Protein AF-A0A958BNC8-F1 (afdb_monomer_lite)

Structure (mmCIF, N/CA/C/O backbone):
data_AF-A0A958BNC8-F1
#
_entry.id   AF-A0A958BNC8-F1
#
loop_
_atom_site.group_PDB
_atom_site.id
_atom_site.type_symbol
_atom_site.label_atom_id
_atom_site.label_alt_id
_atom_site.label_comp_id
_atom_site.label_asym_id
_atom_site.label_entity_id
_atom_site.label_seq_id
_atom_site.pdbx_PDB_ins_code
_atom_site.Cartn_x
_atom_site.Cartn_y
_atom_site.Cartn_z
_atom_site.occupancy
_atom_site.B_iso_or_equiv
_atom_site.auth_seq_id
_atom_site.auth_comp_id
_atom_site.auth_asym_id
_atom_site.auth_atom_id
_atom_site.pdbx_PDB_model_num
ATOM 1 N N . GLU A 1 1 ? -12.316 -0.028 13.568 1.00 82.69 1 GLU A N 1
ATOM 2 C CA . GLU A 1 1 ? -12.494 1.440 13.508 1.00 82.69 1 GLU A CA 1
ATOM 3 C C . GLU A 1 1 ? -11.293 2.149 12.873 1.00 82.69 1 GLU A C 1
ATOM 5 O O . GLU A 1 1 ? -11.466 2.775 11.837 1.00 82.69 1 GLU A O 1
ATOM 10 N N . LEU A 1 2 ? -10.077 1.994 13.418 1.00 90.56 2 LEU A N 1
ATOM 11 C CA . LEU A 1 2 ? -8.866 2.664 12.910 1.00 90.56 2 LEU A CA 1
ATOM 12 C C . LEU A 1 2 ? -8.517 2.329 11.452 1.00 90.56 2 LEU A C 1
ATOM 14 O O . LEU A 1 2 ? -8.196 3.232 10.688 1.00 90.56 2 LEU A O 1
ATOM 18 N N . ILE A 1 3 ? -8.631 1.054 11.065 1.00 91.56 3 ILE A N 1
ATOM 19 C CA . ILE A 1 3 ? -8.331 0.585 9.703 1.00 91.56 3 ILE A CA 1
ATOM 20 C C . ILE A 1 3 ? -9.161 1.366 8.672 1.00 91.56 3 ILE A C 1
ATOM 22 O O . ILE A 1 3 ? -8.611 2.132 7.888 1.00 91.56 3 ILE A O 1
ATOM 26 N N . LEU A 1 4 ? -10.492 1.306 8.776 1.00 91.56 4 LEU A N 1
ATOM 27 C CA . LEU A 1 4 ? -11.404 2.029 7.878 1.00 91.56 4 LEU A CA 1
ATOM 28 C C . LEU A 1 4 ? -11.141 3.540 7.847 1.00 91.56 4 LEU A C 1
ATOM 30 O O . LEU A 1 4 ? -11.147 4.154 6.779 1.00 91.56 4 LEU A O 1
ATOM 34 N N . LYS A 1 5 ? -10.887 4.136 9.017 1.00 92.56 5 LYS A N 1
ATOM 35 C CA . LYS A 1 5 ? -10.648 5.575 9.155 1.00 92.56 5 LYS A CA 1
ATOM 36 C C . LYS A 1 5 ? -9.387 6.021 8.416 1.00 92.56 5 LYS A C 1
ATOM 38 O O . LYS A 1 5 ? -9.420 7.035 7.720 1.00 92.56 5 LYS A O 1
ATOM 43 N N . HIS A 1 6 ? -8.293 5.278 8.538 1.00 92.56 6 HIS A N 1
ATOM 44 C CA . HIS A 1 6 ? -6.988 5.724 8.051 1.00 92.56 6 HIS A CA 1
ATOM 45 C C . HIS A 1 6 ? -6.623 5.160 6.678 1.00 92.56 6 HIS A C 1
ATOM 47 O O . HIS A 1 6 ? -6.134 5.915 5.844 1.00 92.56 6 HIS A O 1
ATOM 53 N N . VAL A 1 7 ? -6.917 3.885 6.428 1.00 93.00 7 VAL A N 1
ATOM 54 C CA . VAL A 1 7 ? -6.427 3.134 5.258 1.00 93.00 7 VAL A CA 1
ATOM 55 C C . VAL A 1 7 ? -7.530 2.422 4.473 1.00 93.00 7 VAL A C 1
ATOM 57 O O . VAL A 1 7 ? -7.255 1.744 3.493 1.00 93.00 7 VAL A O 1
ATOM 60 N N . GLY A 1 8 ? -8.795 2.581 4.866 1.00 92.81 8 GLY A N 1
ATOM 61 C CA . GLY A 1 8 ? -9.914 1.971 4.150 1.00 92.81 8 GLY A CA 1
ATOM 62 C C . GLY A 1 8 ? -10.066 0.475 4.432 1.00 92.81 8 GLY A C 1
ATOM 63 O O . GLY A 1 8 ? -9.865 0.033 5.561 1.00 92.81 8 GLY A O 1
ATOM 64 N N . VAL A 1 9 ? -10.520 -0.289 3.440 1.00 93.88 9 VAL A N 1
ATOM 65 C CA . VAL A 1 9 ? -10.883 -1.713 3.582 1.00 93.88 9 VAL A CA 1
ATOM 66 C C . VAL A 1 9 ? -9.822 -2.662 3.038 1.00 93.88 9 VAL A C 1
ATOM 68 O O . VAL A 1 9 ? -9.678 -3.785 3.533 1.00 93.88 9 VAL A O 1
ATOM 71 N N . GLU A 1 10 ? -9.105 -2.237 2.004 1.00 95.19 10 GLU A N 1
ATOM 72 C CA . GLU A 1 10 ? -8.201 -3.067 1.216 1.00 95.19 10 GLU A CA 1
ATOM 73 C C . GLU A 1 10 ? -6.965 -2.271 0.821 1.00 95.19 10 GLU A C 1
ATOM 75 O O . GLU A 1 10 ? -6.983 -1.042 0.776 1.00 95.19 10 GLU A O 1
ATOM 80 N N . VAL A 1 11 ? -5.889 -2.999 0.550 1.00 94.81 11 VAL A N 1
ATOM 81 C CA . VAL A 1 11 ? -4.608 -2.444 0.132 1.00 94.81 11 VAL A CA 1
ATOM 82 C C . VAL A 1 11 ? -4.134 -3.190 -1.100 1.00 94.81 11 VAL A C 1
ATOM 84 O O . VAL A 1 11 ? -4.222 -4.422 -1.162 1.00 94.81 11 VAL A O 1
ATOM 87 N N . ILE A 1 12 ? -3.639 -2.432 -2.074 1.00 94.44 12 ILE A N 1
ATOM 88 C CA . ILE A 1 12 ? -2.869 -2.969 -3.191 1.00 94.44 12 ILE A CA 1
ATOM 89 C C . ILE A 1 12 ? -1.408 -2.605 -2.955 1.00 94.44 12 ILE A C 1
ATOM 91 O O . ILE A 1 12 ? -1.056 -1.431 -2.884 1.00 94.44 12 ILE A O 1
ATOM 95 N N . GLU A 1 13 ? -0.566 -3.618 -2.826 1.00 95.06 13 GLU A N 1
ATOM 96 C CA . GLU A 1 13 ? 0.883 -3.466 -2.806 1.00 95.06 13 GLU A CA 1
ATOM 97 C C . GLU A 1 13 ? 1.384 -3.548 -4.243 1.00 95.06 13 GLU A C 1
ATOM 99 O O . GLU A 1 13 ? 1.065 -4.509 -4.941 1.00 95.06 13 GLU A O 1
ATOM 104 N N . LEU A 1 14 ? 2.145 -2.551 -4.683 1.00 94.69 14 LEU A N 1
ATOM 105 C CA . LEU A 1 14 ? 2.686 -2.440 -6.033 1.00 94.69 14 LEU A CA 1
ATOM 106 C C . LEU A 1 14 ? 4.211 -2.377 -5.976 1.00 94.69 14 LEU A C 1
ATOM 108 O O . LEU A 1 14 ? 4.780 -1.608 -5.200 1.00 94.69 14 LEU A O 1
ATOM 112 N N . ARG A 1 15 ? 4.869 -3.164 -6.825 1.00 94.38 15 ARG A N 1
ATOM 113 C CA . ARG A 1 15 ? 6.325 -3.170 -7.012 1.00 94.38 15 ARG A CA 1
ATOM 114 C C . ARG A 1 15 ? 6.638 -3.265 -8.489 1.00 94.38 15 ARG A C 1
ATOM 116 O O . ARG A 1 15 ? 5.990 -4.031 -9.194 1.00 94.38 15 ARG A O 1
ATOM 123 N N . ALA A 1 16 ? 7.648 -2.541 -8.942 1.00 92.81 16 ALA A N 1
ATOM 124 C CA . ALA A 1 16 ? 8.134 -2.647 -10.307 1.00 92.81 16 ALA A CA 1
ATOM 125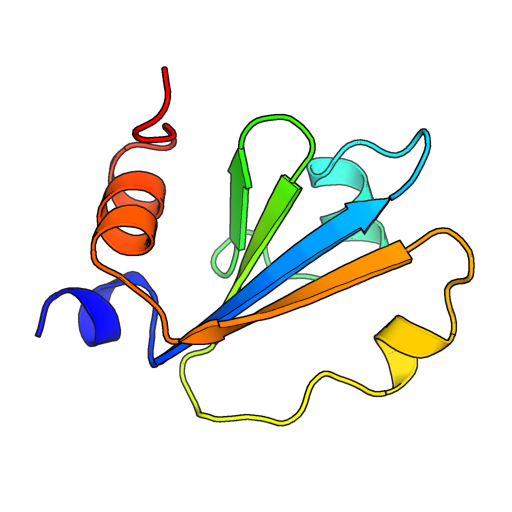 C C . ALA A 1 16 ? 9.654 -2.796 -10.318 1.00 92.81 16 ALA A C 1
ATOM 127 O O . ALA A 1 16 ? 10.347 -2.285 -9.436 1.00 92.81 16 ALA A O 1
ATOM 128 N N . THR A 1 17 ? 10.165 -3.520 -11.309 1.00 90.19 17 THR A N 1
ATOM 129 C CA . THR A 1 17 ? 11.613 -3.713 -11.464 1.00 90.19 17 THR A CA 1
ATOM 130 C C . THR A 1 17 ? 12.249 -2.408 -11.935 1.00 90.19 17 THR A C 1
ATOM 132 O O . THR A 1 17 ? 11.728 -1.764 -12.839 1.00 90.19 17 THR A O 1
ATOM 135 N N . ASP A 1 18 ? 13.354 -2.000 -11.307 1.00 89.25 18 ASP A N 1
ATOM 136 C CA . ASP A 1 18 ? 14.116 -0.783 -11.635 1.00 89.25 18 ASP A CA 1
ATOM 137 C C . ASP A 1 18 ? 13.327 0.544 -11.582 1.00 89.25 18 ASP A C 1
ATOM 139 O O . ASP A 1 18 ? 13.794 1.581 -12.059 1.00 89.25 18 ASP A O 1
ATOM 143 N N . VAL A 1 19 ? 12.150 0.557 -10.950 1.00 92.38 19 VAL A N 1
ATOM 144 C CA . VAL A 1 19 ? 11.310 1.752 -10.802 1.00 92.38 19 VAL A CA 1
ATOM 145 C C . VAL A 1 19 ? 11.029 1.997 -9.325 1.00 92.38 19 VAL A C 1
ATOM 147 O O . VAL A 1 19 ? 10.474 1.154 -8.628 1.00 92.38 19 VAL A O 1
ATOM 150 N N . SER A 1 20 ? 11.387 3.186 -8.831 1.00 94.00 20 SER A N 1
ATOM 151 C CA . SER A 1 20 ? 11.083 3.566 -7.444 1.00 94.00 20 SER A CA 1
ATOM 152 C C . SER A 1 20 ? 9.565 3.638 -7.202 1.00 94.00 20 SER A C 1
ATOM 154 O O . SER A 1 20 ? 8.839 4.082 -8.097 1.00 94.00 20 SER A O 1
ATOM 156 N N . PRO A 1 21 ? 9.064 3.325 -5.992 1.00 93.88 21 PRO A N 1
ATOM 157 C CA . PRO A 1 21 ? 7.627 3.341 -5.698 1.00 93.88 21 PRO A CA 1
ATOM 158 C C . PRO A 1 21 ? 6.983 4.715 -5.938 1.00 93.88 21 PRO A C 1
ATOM 160 O O . PRO A 1 21 ? 5.856 4.809 -6.421 1.00 93.88 21 PRO A O 1
ATOM 163 N N . LYS A 1 22 ? 7.727 5.801 -5.700 1.00 93.38 22 LYS A N 1
ATOM 164 C CA . LYS A 1 22 ? 7.262 7.165 -5.982 1.00 93.38 22 LYS A CA 1
ATOM 165 C C . LYS A 1 22 ? 7.071 7.423 -7.477 1.00 93.38 22 LYS A C 1
ATOM 167 O O . LYS A 1 22 ? 6.127 8.106 -7.863 1.00 93.38 22 LYS A O 1
ATOM 172 N N . GLU A 1 23 ? 7.976 6.921 -8.311 1.00 93.88 23 GLU A N 1
ATOM 173 C CA . GLU A 1 23 ? 7.864 7.065 -9.764 1.00 93.88 23 GLU A CA 1
ATOM 174 C C . GLU A 1 23 ? 6.770 6.158 -10.327 1.00 93.88 23 GLU A C 1
ATOM 176 O O . GLU A 1 23 ? 6.000 6.581 -11.186 1.00 93.88 23 GLU A O 1
ATOM 181 N N . LEU A 1 24 ? 6.628 4.956 -9.766 1.00 93.06 24 LEU A N 1
ATOM 182 C CA . LEU A 1 24 ? 5.538 4.048 -10.087 1.00 93.06 24 LEU A CA 1
ATOM 183 C C . LEU A 1 24 ? 4.168 4.683 -9.810 1.00 93.06 24 LEU A C 1
ATOM 185 O O . LEU A 1 24 ? 3.287 4.630 -10.664 1.00 93.06 24 LEU A O 1
ATOM 189 N N . GLY A 1 25 ? 4.011 5.353 -8.664 1.00 92.69 25 GLY A N 1
ATOM 190 C CA . GLY A 1 25 ? 2.786 6.080 -8.325 1.00 92.69 25 GLY A CA 1
ATOM 191 C C . GLY A 1 25 ? 2.429 7.146 -9.360 1.00 92.69 25 GLY A C 1
ATOM 192 O O . GLY A 1 25 ? 1.288 7.207 -9.809 1.00 92.69 25 GLY A O 1
ATOM 193 N N . LYS A 1 26 ? 3.414 7.926 -9.826 1.00 93.31 26 LYS A N 1
ATOM 194 C CA . LYS A 1 26 ? 3.192 8.906 -10.903 1.00 93.31 26 LYS A CA 1
ATOM 195 C C . LYS A 1 26 ? 2.824 8.244 -12.227 1.00 93.31 26 LYS A C 1
ATOM 197 O O . LYS A 1 26 ? 1.907 8.714 -12.892 1.00 93.31 26 LYS A O 1
ATOM 202 N N . ARG A 1 27 ? 3.527 7.171 -12.608 1.00 90.81 27 ARG A N 1
ATOM 203 C CA . ARG A 1 27 ? 3.276 6.418 -13.849 1.00 90.81 27 ARG A CA 1
ATOM 204 C C . ARG A 1 27 ? 1.847 5.884 -13.900 1.00 90.81 27 ARG A C 1
ATOM 206 O O . ARG A 1 27 ? 1.240 5.902 -14.963 1.00 90.81 27 ARG A O 1
ATOM 213 N N . LEU A 1 28 ? 1.327 5.437 -12.759 1.00 89.88 28 LEU A N 1
ATOM 214 C CA . LEU A 1 28 ? -0.023 4.887 -12.624 1.00 89.88 28 LEU A CA 1
ATOM 215 C C . LEU A 1 28 ? -1.090 5.943 -12.287 1.00 89.88 28 LEU A C 1
ATOM 217 O O . LEU A 1 28 ? -2.257 5.591 -12.150 1.00 89.88 28 LEU A O 1
ATOM 221 N N . GLY A 1 29 ? -0.717 7.220 -12.140 1.00 91.81 29 GLY A N 1
ATOM 222 C CA . GLY A 1 29 ? -1.655 8.288 -11.779 1.00 91.81 29 GLY A CA 1
ATOM 223 C C . GLY A 1 29 ? -2.280 8.114 -10.391 1.00 91.81 29 GLY A C 1
ATOM 224 O O . GLY A 1 29 ? -3.432 8.481 -10.184 1.00 91.81 29 GLY A O 1
ATOM 225 N N . ILE A 1 30 ? -1.546 7.515 -9.451 1.00 91.69 30 ILE A N 1
ATOM 226 C CA . ILE A 1 30 ? -2.009 7.309 -8.078 1.00 91.69 30 ILE A CA 1
ATOM 227 C C . ILE A 1 30 ? -1.865 8.616 -7.300 1.00 91.69 30 ILE A C 1
ATOM 229 O O . ILE A 1 30 ? -0.781 9.200 -7.224 1.00 91.69 30 ILE A O 1
ATOM 233 N N . GLU A 1 31 ? -2.961 9.047 -6.681 1.00 92.19 31 GLU A N 1
ATOM 234 C CA . GLU A 1 31 ? -2.985 10.251 -5.858 1.00 92.19 31 GLU A CA 1
ATOM 235 C C . GLU A 1 31 ? -2.095 10.075 -4.613 1.00 92.19 31 GLU A C 1
ATOM 237 O O . GLU A 1 31 ? -2.291 9.104 -3.869 1.00 92.19 31 GLU A O 1
ATOM 242 N N . PRO A 1 32 ? -1.171 11.012 -4.318 1.00 91.75 32 PRO A N 1
ATOM 243 C CA . PRO A 1 32 ? -0.253 10.907 -3.178 1.00 91.75 32 PRO A CA 1
ATOM 244 C C . PRO A 1 32 ? -0.962 10.689 -1.835 1.00 91.75 32 PRO A C 1
ATOM 246 O O . PRO A 1 32 ? -0.498 9.928 -0.991 1.00 91.75 32 PRO A O 1
ATOM 249 N N . ASP A 1 33 ? -2.140 11.291 -1.661 1.00 91.69 33 ASP A N 1
ATOM 250 C CA . ASP A 1 33 ? -2.951 11.165 -0.448 1.00 91.69 33 ASP A CA 1
ATOM 251 C C . ASP A 1 33 ? -3.652 9.805 -0.319 1.00 91.69 33 ASP A C 1
ATOM 253 O O . ASP A 1 33 ? -4.323 9.550 0.679 1.00 91.69 33 ASP A O 1
ATOM 257 N N . THR A 1 34 ? -3.512 8.910 -1.289 1.00 92.88 34 THR A N 1
ATOM 258 C CA . THR A 1 34 ? -4.117 7.570 -1.264 1.00 92.88 34 THR A CA 1
ATOM 259 C C . THR A 1 34 ? -3.084 6.458 -1.156 1.00 92.88 34 THR A C 1
ATOM 261 O O . THR A 1 34 ? -3.454 5.286 -1.147 1.00 92.88 34 THR A O 1
ATOM 264 N N . CYS A 1 35 ? -1.801 6.804 -1.028 1.00 94.44 35 CYS A N 1
ATOM 265 C CA . CYS A 1 35 ? -0.727 5.826 -0.984 1.00 94.44 35 CYS A CA 1
ATOM 266 C C . CYS A 1 35 ? 0.360 6.149 0.045 1.00 94.44 35 CYS A C 1
ATOM 268 O O . CYS A 1 35 ? 0.513 7.297 0.449 1.00 94.44 35 CYS A O 1
ATOM 270 N N . GLU A 1 36 ? 1.135 5.135 0.426 1.00 95.75 36 GLU A N 1
ATOM 271 C CA . GLU A 1 36 ? 2.417 5.283 1.122 1.00 95.75 36 GLU A CA 1
ATOM 272 C C . GLU A 1 36 ? 3.526 4.539 0.372 1.00 95.75 36 GLU A C 1
ATOM 274 O O . GLU A 1 36 ? 3.294 3.501 -0.247 1.00 95.75 36 GLU A O 1
ATOM 279 N N . CYS A 1 37 ? 4.755 5.049 0.461 1.00 94.25 37 CYS A N 1
ATOM 280 C CA . CYS A 1 37 ? 5.953 4.353 -0.009 1.00 94.25 37 CYS A CA 1
ATOM 281 C C . CYS A 1 37 ? 6.696 3.754 1.189 1.00 94.25 37 CYS A C 1
ATOM 283 O O . CYS A 1 37 ? 7.017 4.480 2.127 1.00 94.25 37 CYS A O 1
ATOM 285 N N . SER A 1 38 ? 7.026 2.464 1.137 1.00 92.38 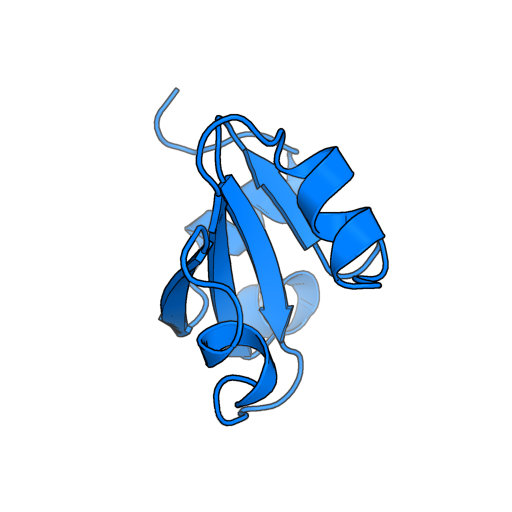38 SER A N 1
ATOM 286 C CA . SER A 1 38 ? 7.891 1.808 2.125 1.00 92.38 38 SER A CA 1
ATOM 287 C C . SER A 1 38 ? 8.817 0.819 1.418 1.00 92.38 38 SER A C 1
ATOM 289 O O . SER A 1 38 ? 8.367 -0.040 0.658 1.00 92.38 38 SER A O 1
ATOM 291 N N . GLY A 1 39 ? 10.128 0.986 1.615 1.00 90.94 39 GLY A N 1
ATOM 292 C CA . GLY A 1 39 ? 11.149 0.243 0.878 1.00 90.94 39 GLY A CA 1
ATOM 293 C C . GLY A 1 39 ? 11.009 0.407 -0.641 1.00 90.94 39 GLY A C 1
ATOM 294 O O . GLY A 1 39 ? 11.063 1.518 -1.170 1.00 90.94 39 GLY A O 1
ATOM 295 N N . ASP A 1 40 ? 10.823 -0.715 -1.334 1.00 92.69 40 ASP A N 1
ATOM 296 C CA . ASP A 1 40 ? 10.595 -0.825 -2.781 1.00 92.69 40 ASP A CA 1
ATOM 297 C C . ASP A 1 40 ? 9.104 -0.908 -3.161 1.00 92.69 40 ASP A C 1
ATOM 299 O O . ASP A 1 40 ? 8.763 -1.090 -4.329 1.00 92.69 40 ASP A O 1
ATOM 303 N N . THR A 1 41 ? 8.206 -0.791 -2.179 1.00 94.44 41 THR A N 1
ATOM 304 C CA . THR A 1 41 ? 6.776 -1.051 -2.339 1.00 94.44 41 THR A CA 1
ATOM 305 C C . THR A 1 41 ? 5.960 0.233 -2.240 1.00 94.44 41 THR A C 1
ATOM 307 O O . THR A 1 41 ? 6.161 1.066 -1.352 1.00 94.44 41 THR A O 1
ATOM 310 N N . LEU A 1 42 ? 4.999 0.377 -3.149 1.00 95.25 42 LEU A N 1
ATOM 311 C CA . LEU A 1 42 ? 3.950 1.385 -3.097 1.00 95.25 42 LEU A CA 1
ATOM 312 C C . LEU A 1 42 ? 2.664 0.736 -2.571 1.00 95.25 42 LEU A C 1
ATOM 314 O O . LEU A 1 42 ? 2.122 -0.173 -3.195 1.00 95.25 42 LEU A O 1
ATOM 318 N N . PHE A 1 43 ? 2.173 1.206 -1.431 1.00 95.31 43 PHE A N 1
ATOM 319 C CA . PHE A 1 43 ? 0.935 0.749 -0.806 1.00 95.31 43 PHE A CA 1
ATOM 320 C C . PHE A 1 43 ? -0.191 1.696 -1.197 1.00 95.31 43 PHE A C 1
ATOM 322 O O . PHE A 1 43 ? -0.120 2.877 -0.876 1.00 95.31 43 PHE A O 1
ATOM 329 N N . VAL A 1 44 ? -1.227 1.199 -1.866 1.00 95.00 44 VAL A N 1
ATOM 330 C CA . VAL A 1 44 ? -2.403 1.979 -2.278 1.00 95.00 44 VAL A CA 1
ATOM 331 C C . VAL A 1 44 ? -3.595 1.589 -1.416 1.00 95.00 44 VAL A C 1
ATOM 333 O O . VAL A 1 44 ? -3.980 0.420 -1.379 1.00 95.00 44 VAL A O 1
ATOM 336 N N . PHE A 1 45 ? -4.189 2.563 -0.733 1.00 94.69 45 PHE A N 1
ATOM 337 C CA . PHE A 1 45 ? -5.286 2.365 0.211 1.00 94.69 45 PHE A CA 1
ATOM 338 C C . PHE A 1 45 ? -6.644 2.537 -0.467 1.00 94.69 45 PHE A C 1
ATOM 340 O O . PHE A 1 45 ? -6.980 3.614 -0.963 1.00 94.69 45 PHE A O 1
ATOM 347 N N . LEU A 1 46 ? -7.466 1.490 -0.433 1.00 93.00 46 LEU A N 1
ATOM 348 C CA . LEU A 1 46 ? -8.786 1.474 -1.054 1.00 93.00 46 LEU A CA 1
ATOM 349 C C . LEU A 1 46 ? -9.876 1.713 -0.011 1.00 93.00 46 LEU A C 1
ATOM 351 O O . LEU A 1 46 ? -10.025 0.960 0.954 1.00 93.00 46 LEU A O 1
ATOM 355 N N . ARG A 1 47 ? -10.677 2.766 -0.210 1.00 90.56 47 ARG A N 1
ATOM 356 C CA . ARG A 1 47 ? -11.804 3.108 0.678 1.00 90.56 47 ARG A CA 1
ATOM 357 C C . ARG A 1 47 ? -13.006 2.183 0.507 1.00 90.56 47 ARG A C 1
ATOM 359 O O . ARG A 1 47 ? -13.747 1.985 1.465 1.00 90.56 47 ARG A O 1
ATOM 366 N N . GLU A 1 48 ? -13.154 1.595 -0.671 1.00 87.19 48 GLU A N 1
ATOM 367 C CA . GLU A 1 48 ? -14.220 0.658 -1.013 1.00 87.19 48 GLU A CA 1
ATOM 368 C C . GLU A 1 48 ? -13.617 -0.666 -1.480 1.00 87.19 48 GLU A C 1
ATOM 370 O O . GLU A 1 48 ? -12.488 -0.704 -1.968 1.00 87.19 48 GLU A O 1
ATOM 375 N N . ALA A 1 49 ? -14.357 -1.760 -1.289 1.00 80.75 49 ALA A N 1
ATOM 376 C CA . ALA A 1 49 ? -13.907 -3.068 -1.742 1.00 80.75 49 ALA A CA 1
ATOM 377 C C . ALA A 1 49 ? -14.020 -3.105 -3.266 1.00 80.75 49 ALA A C 1
ATOM 379 O O . ALA A 1 49 ? -15.089 -2.828 -3.812 1.00 80.75 49 ALA A O 1
ATOM 380 N N . GLY A 1 50 ? -12.926 -3.434 -3.941 1.00 74.94 50 GLY A N 1
ATOM 381 C CA . GLY A 1 50 ? -12.838 -3.323 -5.390 1.00 74.94 50 GLY A CA 1
ATOM 382 C C . GLY A 1 50 ? -11.977 -4.423 -5.980 1.00 74.94 50 GLY A C 1
ATOM 383 O O . GLY A 1 50 ? -11.051 -4.919 -5.345 1.00 74.94 50 GLY A O 1
ATOM 384 N N . ALA A 1 51 ? -12.289 -4.820 -7.210 1.00 68.94 51 ALA A N 1
ATOM 385 C CA . ALA A 1 51 ? -11.380 -5.665 -7.965 1.00 68.94 51 ALA A CA 1
ATOM 386 C C . ALA A 1 51 ? -10.099 -4.883 -8.279 1.00 68.94 51 ALA A C 1
ATOM 388 O O . ALA A 1 51 ? -10.140 -3.671 -8.495 1.00 68.94 51 ALA A O 1
ATOM 389 N N . VAL A 1 52 ? -8.973 -5.594 -8.341 1.00 73.94 52 VAL A N 1
ATOM 390 C CA . VAL A 1 52 ? -7.723 -5.032 -8.859 1.00 73.94 52 VAL A CA 1
ATOM 391 C C . VAL A 1 52 ? -7.984 -4.451 -10.253 1.00 73.94 52 VAL A C 1
ATOM 393 O O . VAL A 1 52 ? -8.521 -5.188 -11.090 1.00 73.94 52 VAL A O 1
ATOM 396 N N . PRO A 1 53 ? -7.607 -3.183 -10.514 1.00 76.50 53 PRO A N 1
ATOM 397 C CA . PRO A 1 53 ? -7.747 -2.589 -11.835 1.00 76.50 53 PRO A CA 1
ATOM 398 C C . PRO A 1 53 ? -7.089 -3.496 -12.890 1.00 76.50 53 PRO A C 1
A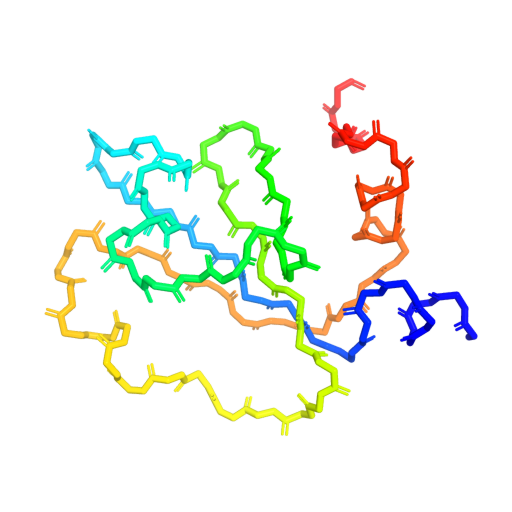TOM 400 O O . PRO A 1 53 ? -5.916 -3.858 -12.725 1.00 76.50 53 PRO A O 1
ATOM 403 N N . PRO A 1 54 ? -7.821 -3.949 -13.925 1.00 75.31 54 PRO A N 1
ATOM 404 C CA . PRO A 1 54 ? -7.280 -4.858 -14.934 1.00 75.31 54 PRO A CA 1
ATOM 405 C C . PRO A 1 54 ? -6.061 -4.273 -15.661 1.00 75.31 54 PRO A C 1
ATOM 407 O O . PRO A 1 54 ? -5.197 -5.038 -16.078 1.00 75.31 54 PRO A O 1
ATOM 410 N N . GLU A 1 55 ? -5.950 -2.947 -15.723 1.00 77.31 55 GLU A N 1
ATOM 411 C CA . GLU A 1 55 ? -4.848 -2.188 -16.320 1.00 77.31 55 GLU A CA 1
ATOM 412 C C . GLU A 1 55 ? -3.509 -2.465 -15.622 1.00 77.31 55 GLU A C 1
ATOM 414 O O . GLU A 1 55 ? -2.455 -2.421 -16.248 1.00 77.31 55 GLU A O 1
ATOM 419 N N . LEU A 1 56 ? -3.521 -2.837 -14.334 1.00 80.38 56 LEU A N 1
ATOM 420 C CA . LEU A 1 56 ? -2.294 -3.233 -13.632 1.00 80.38 56 LEU A CA 1
ATOM 421 C C . LEU A 1 56 ? -1.686 -4.517 -14.213 1.00 80.38 56 LEU A C 1
ATOM 423 O O . LEU A 1 56 ? -0.489 -4.743 -14.080 1.00 80.38 56 LEU A O 1
ATOM 427 N N . ARG A 1 57 ? -2.489 -5.362 -14.870 1.00 76.56 57 ARG A N 1
ATOM 428 C CA . ARG A 1 57 ? -2.005 -6.590 -15.519 1.00 76.56 57 ARG A CA 1
ATOM 429 C C . ARG A 1 57 ? -1.389 -6.340 -16.892 1.00 76.56 57 ARG A C 1
ATOM 431 O O . ARG A 1 57 ? -0.827 -7.270 -17.456 1.00 76.56 57 ARG A O 1
ATOM 438 N N . GLU A 1 58 ? -1.508 -5.130 -17.433 1.00 80.06 58 GLU A N 1
ATOM 439 C CA . GLU A 1 58 ? -0.939 -4.766 -18.736 1.00 80.06 58 GLU A CA 1
ATOM 440 C C . GLU A 1 58 ? 0.547 -4.386 -18.644 1.00 80.06 58 GLU A C 1
ATOM 442 O O . GLU A 1 58 ? 1.207 -4.204 -19.665 1.00 80.06 58 GLU A O 1
ATOM 447 N N . TYR A 1 59 ? 1.087 -4.280 -17.428 1.00 81.94 59 TYR A N 1
ATOM 448 C CA . TYR A 1 59 ? 2.485 -3.959 -17.179 1.00 81.94 59 TYR A CA 1
ATOM 449 C C . TYR A 1 59 ? 3.270 -5.220 -16.811 1.00 81.94 59 TYR A C 1
ATOM 451 O O . TYR A 1 59 ? 3.188 -5.705 -15.685 1.00 81.94 59 TYR A O 1
ATOM 459 N N . ASP A 1 60 ? 4.066 -5.728 -17.754 1.00 81.81 60 ASP A N 1
ATOM 460 C CA . ASP A 1 60 ? 4.900 -6.924 -17.555 1.00 81.81 60 ASP A CA 1
ATOM 461 C C . ASP A 1 60 ? 5.948 -6.752 -16.440 1.00 81.81 60 ASP A C 1
ATOM 463 O O . ASP A 1 60 ? 6.400 -7.727 -15.842 1.00 81.81 60 ASP A O 1
ATOM 467 N N . ASP A 1 61 ? 6.341 -5.509 -16.152 1.00 87.69 61 ASP A N 1
ATOM 468 C CA . ASP A 1 61 ? 7.312 -5.154 -15.118 1.00 87.69 61 ASP A CA 1
ATOM 469 C C . ASP A 1 61 ? 6.693 -4.968 -13.723 1.00 87.69 61 ASP A C 1
ATOM 471 O O . ASP A 1 61 ? 7.426 -4.689 -12.769 1.00 87.69 61 ASP A O 1
ATOM 475 N N . LEU A 1 62 ? 5.368 -5.116 -13.597 1.00 91.06 62 LEU A N 1
ATOM 476 C CA . LEU A 1 62 ?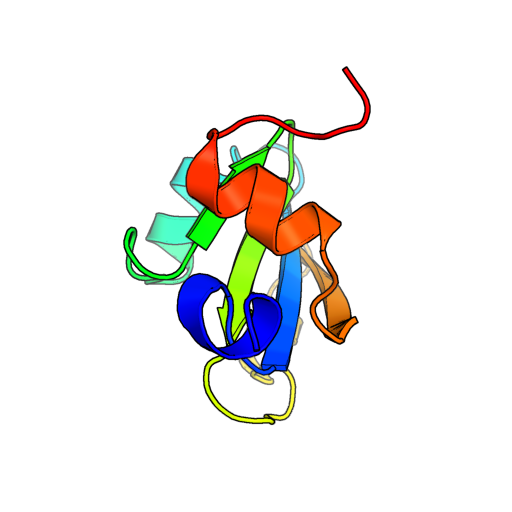 4.610 -4.832 -12.384 1.00 91.06 62 LEU A CA 1
ATOM 477 C C . LEU A 1 62 ? 4.223 -6.107 -11.626 1.00 91.06 62 LEU A C 1
ATOM 479 O O . LEU A 1 62 ? 3.540 -6.999 -12.127 1.00 91.06 62 LEU A O 1
ATOM 483 N N . HIS A 1 63 ? 4.572 -6.139 -10.347 1.00 91.94 63 HIS A N 1
ATOM 484 C CA . HIS A 1 63 ? 4.080 -7.109 -9.383 1.00 91.94 63 HIS A CA 1
ATOM 485 C C . HIS A 1 63 ? 3.086 -6.434 -8.447 1.00 91.94 63 HIS A C 1
ATOM 487 O O . HIS A 1 63 ? 3.378 -5.379 -7.879 1.00 91.94 63 HIS A O 1
ATOM 493 N N . PHE A 1 64 ? 1.924 -7.058 -8.256 1.00 92.81 64 PHE A N 1
ATOM 494 C CA . PHE A 1 64 ? 0.923 -6.555 -7.327 1.00 92.81 64 PHE A CA 1
ATOM 495 C C . PHE A 1 64 ? 0.366 -7.642 -6.409 1.00 92.81 64 PHE A C 1
ATOM 497 O O . PHE A 1 64 ? 0.220 -8.803 -6.799 1.00 92.81 64 PHE A O 1
ATOM 504 N N . LEU A 1 65 ? 0.010 -7.240 -5.192 1.00 92.31 65 LEU A N 1
ATOM 505 C CA . LEU A 1 65 ? -0.725 -8.051 -4.227 1.00 92.31 65 LEU A CA 1
ATOM 506 C C . LEU A 1 65 ? -1.931 -7.261 -3.731 1.00 92.31 65 LEU A C 1
ATOM 508 O O . LEU A 1 65 ? -1.794 -6.132 -3.277 1.00 92.31 65 LEU A O 1
ATOM 512 N N . HIS A 1 66 ? -3.110 -7.875 -3.775 1.00 93.06 66 HIS A N 1
ATOM 513 C CA . HIS A 1 66 ? -4.338 -7.298 -3.236 1.00 93.06 66 HIS A CA 1
ATOM 514 C C . HIS A 1 66 ? -4.765 -8.067 -1.995 1.00 93.06 66 HIS A C 1
ATOM 516 O O . HIS A 1 66 ? -4.931 -9.288 -2.033 1.00 93.06 66 HIS A O 1
ATOM 522 N N . ARG A 1 67 ? -4.916 -7.352 -0.881 1.00 94.62 67 ARG A N 1
ATOM 523 C CA . ARG A 1 67 ? -5.307 -7.936 0.403 1.00 94.62 67 ARG A CA 1
ATOM 524 C C . ARG A 1 67 ? -6.180 -6.993 1.219 1.00 94.62 67 ARG A C 1
ATOM 526 O O . ARG A 1 67 ? -6.299 -5.804 0.935 1.00 94.62 67 ARG A O 1
ATOM 533 N N . ARG A 1 68 ? -6.764 -7.530 2.290 1.00 95.00 68 ARG A N 1
ATOM 534 C CA . ARG A 1 68 ? -7.429 -6.723 3.319 1.00 95.00 68 ARG A CA 1
ATOM 535 C C . ARG A 1 68 ? -6.423 -5.815 4.025 1.00 95.00 68 ARG A C 1
ATOM 537 O O . ARG A 1 68 ? -5.286 -6.223 4.276 1.00 95.00 68 ARG A O 1
ATOM 544 N N . ALA A 1 69 ? -6.883 -4.617 4.372 1.00 94.75 69 ALA A N 1
ATOM 545 C CA . ALA A 1 69 ? -6.121 -3.691 5.193 1.00 94.75 69 ALA A CA 1
ATOM 546 C C . ALA A 1 69 ? -5.986 -4.217 6.631 1.00 94.75 69 ALA A C 1
ATOM 548 O O . ALA A 1 69 ? -6.919 -4.801 7.191 1.00 94.75 69 ALA A O 1
ATOM 549 N N . THR A 1 70 ? -4.821 -4.000 7.230 1.00 94.81 70 THR A N 1
ATOM 550 C CA . THR A 1 70 ? -4.466 -4.432 8.585 1.00 94.81 70 THR A CA 1
ATOM 551 C C . THR A 1 70 ? -4.105 -3.225 9.456 1.00 94.81 70 THR A C 1
ATOM 553 O O . THR A 1 70 ? -4.114 -2.074 9.016 1.00 94.8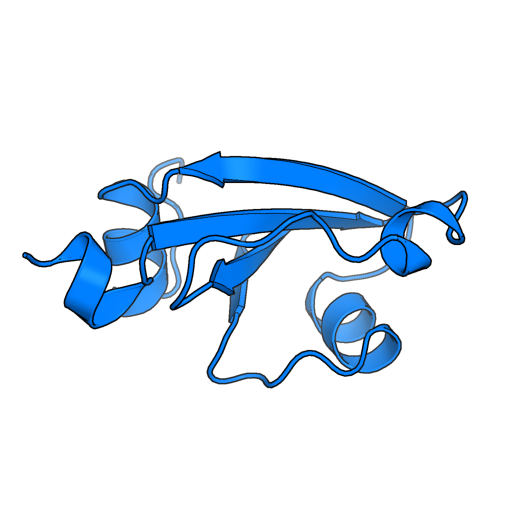1 70 THR A O 1
ATOM 556 N N . LEU A 1 71 ? -3.805 -3.466 10.736 1.00 95.06 71 LEU A N 1
ATOM 557 C CA . LEU A 1 71 ? -3.272 -2.418 11.613 1.00 95.06 71 LEU A CA 1
ATOM 558 C C . LEU A 1 71 ? -1.853 -1.984 11.224 1.00 95.06 71 LEU A C 1
ATOM 560 O O . LEU A 1 71 ? -1.465 -0.867 11.555 1.00 95.06 71 LEU A O 1
ATOM 564 N N . GLU A 1 72 ? -1.103 -2.825 10.512 1.00 94.06 72 GLU A N 1
ATOM 565 C CA . GLU A 1 72 ? 0.232 -2.476 10.020 1.00 94.06 72 GLU A CA 1
ATOM 566 C C . GLU A 1 72 ? 0.146 -1.355 8.985 1.00 94.06 72 GLU A C 1
ATOM 568 O O . GLU A 1 72 ? 0.903 -0.393 9.054 1.00 94.06 72 GLU A O 1
ATOM 573 N N . ASP A 1 73 ? -0.859 -1.404 8.108 1.00 94.69 73 ASP A N 1
ATOM 574 C CA . ASP A 1 73 ? -1.121 -0.340 7.137 1.00 94.69 73 ASP A CA 1
ATOM 575 C C . ASP A 1 73 ? -1.499 0.975 7.832 1.00 94.69 73 ASP A C 1
ATOM 577 O O . ASP A 1 73 ? -1.071 2.052 7.423 1.00 94.69 73 ASP A O 1
ATOM 581 N N . VAL A 1 74 ? -2.283 0.905 8.916 1.00 93.94 74 VAL A N 1
ATOM 582 C CA . VAL A 1 74 ? -2.615 2.088 9.729 1.00 93.94 74 VAL A CA 1
ATOM 583 C C . VAL A 1 74 ? -1.354 2.693 10.330 1.00 93.94 74 VAL A C 1
ATOM 585 O O . VAL A 1 74 ? -1.191 3.912 10.303 1.00 93.94 74 VAL A O 1
ATOM 588 N N . PHE A 1 75 ? -0.473 1.856 10.881 1.00 93.56 75 PHE A N 1
ATOM 589 C CA . PHE A 1 75 ? 0.800 2.308 11.425 1.00 93.56 75 PHE A CA 1
ATOM 590 C C . PHE A 1 75 ? 1.652 2.964 10.338 1.00 93.56 75 PHE A C 1
ATOM 592 O O . PHE A 1 75 ? 2.112 4.090 10.533 1.00 93.56 75 PHE A O 1
ATOM 599 N N . LEU A 1 76 ? 1.781 2.315 9.180 1.00 93.38 76 LEU A N 1
ATOM 600 C CA . LEU A 1 76 ? 2.504 2.841 8.028 1.00 93.38 76 LEU A CA 1
ATOM 601 C C . LEU A 1 76 ? 1.954 4.207 7.611 1.00 93.38 76 LEU A C 1
ATOM 603 O O . LEU A 1 76 ? 2.704 5.172 7.528 1.00 93.38 76 LEU A O 1
ATOM 607 N N . ARG A 1 77 ? 0.634 4.333 7.460 1.00 93.75 77 ARG A N 1
ATOM 608 C CA . ARG A 1 77 ? -0.024 5.584 7.066 1.00 93.75 77 ARG A CA 1
ATOM 609 C C . ARG A 1 77 ? 0.148 6.720 8.075 1.00 93.75 77 ARG A C 1
ATOM 611 O O . ARG A 1 77 ? 0.170 7.886 7.697 1.00 93.75 77 ARG A O 1
ATOM 618 N N . LEU A 1 78 ? 0.209 6.407 9.367 1.00 92.69 78 LEU A N 1
ATOM 619 C CA . LEU A 1 78 ? 0.341 7.420 10.416 1.00 92.69 78 LEU A CA 1
ATOM 620 C C . LEU A 1 78 ? 1.790 7.824 10.691 1.00 92.69 78 LEU A C 1
ATOM 622 O O . LEU A 1 78 ? 2.023 8.926 11.183 1.00 92.69 78 LEU A O 1
ATOM 626 N N . THR A 1 79 ? 2.748 6.942 10.417 1.00 89.38 79 THR A N 1
ATOM 627 C CA . THR A 1 79 ? 4.154 7.145 10.792 1.00 89.38 79 THR A CA 1
ATOM 628 C C . THR A 1 79 ? 5.083 7.343 9.600 1.00 89.38 79 THR A C 1
ATOM 630 O O . THR A 1 79 ? 6.187 7.859 9.780 1.00 89.38 79 THR A O 1
ATOM 633 N N . GLY A 1 80 ? 4.658 6.938 8.402 1.00 86.06 80 GLY A N 1
ATOM 634 C CA . GLY A 1 80 ? 5.503 6.844 7.215 1.00 86.06 80 GLY A CA 1
ATOM 635 C C . GLY A 1 80 ? 6.593 5.772 7.325 1.00 86.06 80 GLY A C 1
ATOM 636 O O . GLY A 1 80 ? 7.587 5.863 6.612 1.00 86.06 80 GLY A O 1
ATOM 637 N N . ARG A 1 81 ? 6.464 4.808 8.251 1.00 81.25 81 ARG A N 1
ATOM 638 C CA . ARG A 1 81 ? 7.461 3.754 8.512 1.00 81.25 81 ARG A CA 1
ATOM 639 C C . ARG A 1 81 ? 6.825 2.370 8.500 1.00 81.25 81 ARG A C 1
ATOM 641 O O . ARG A 1 81 ? 5.693 2.208 8.956 1.00 81.25 81 ARG A O 1
ATOM 648 N N . ASP A 1 82 ? 7.562 1.374 8.018 1.00 76.12 82 ASP A N 1
ATOM 649 C CA . ASP A 1 82 ? 7.148 -0.027 8.141 1.00 76.12 82 ASP A CA 1
ATOM 650 C C . ASP A 1 82 ? 7.330 -0.517 9.583 1.00 76.12 82 ASP A C 1
ATOM 652 O O . ASP A 1 82 ? 8.156 0.003 10.333 1.00 76.12 82 ASP A O 1
ATOM 656 N N . LEU A 1 83 ? 6.580 -1.548 9.973 1.00 66.62 83 LEU A N 1
ATOM 657 C CA . LEU A 1 83 ? 6.778 -2.221 11.262 1.00 66.62 83 LEU A CA 1
ATOM 658 C C . LEU A 1 83 ? 7.987 -3.162 11.261 1.00 66.62 83 L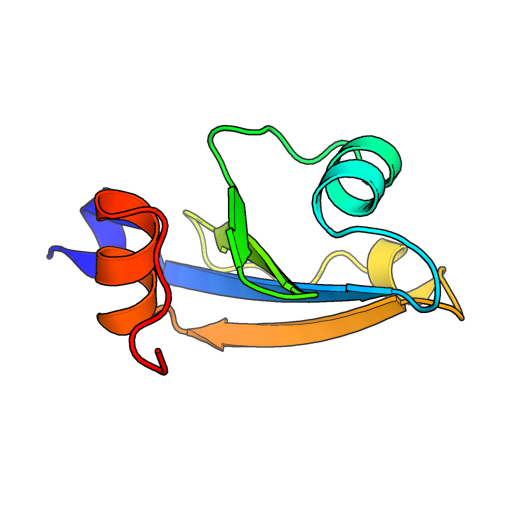EU A C 1
ATOM 660 O O . LEU A 1 83 ? 8.380 -3.641 12.321 1.00 66.62 83 LEU A O 1
ATOM 664 N N . ARG A 1 84 ? 8.539 -3.470 10.083 1.00 62.62 84 ARG A N 1
ATOM 665 C CA . ARG A 1 84 ? 9.636 -4.429 9.905 1.00 62.62 84 ARG A CA 1
ATOM 666 C C . ARG A 1 84 ? 11.040 -3.810 9.946 1.00 62.62 84 ARG A C 1
ATOM 668 O O . ARG A 1 84 ? 11.996 -4.533 9.670 1.00 62.62 84 ARG A O 1
ATOM 675 N N . GLU A 1 85 ? 11.163 -2.526 10.288 1.00 54.00 85 GLU A N 1
ATOM 676 C CA . GLU A 1 85 ? 12.448 -1.876 10.615 1.00 54.00 85 GLU A CA 1
ATOM 677 C C . GLU A 1 85 ? 12.819 -1.997 12.100 1.00 54.00 85 GLU A C 1
ATOM 679 O O . GLU A 1 85 ? 11.923 -1.851 12.964 1.00 54.00 85 GLU A O 1
#

Sequence (85 aa):
ELILKHVGVEVIELRATDVSPKELGKRLGIEPDTCECSGDTLFVFLREAGAVPPELREYDDLHFLHRRATLEDVFLRLTGRDLRE

Secondary structure (DSSP, 8-state):
-HHHHHH-SEEEEEEETTB-HHHHHHHTT--GGGEEEETTEEEEEESS--PPPGGGGG-TTEEEEEEE--HHHHHHHHHSS-TT-

pLDDT: mean 89.07, std 8.2, range [54.0, 95.75]

Foldseek 3Di:
DLQLVQQAWKKKKKAFPPAALVRVCVVVVNDPSQWAHEDRIIIGGDNDDDDDDVVQVVDPRMDMDMDTTDVQVSVCRVPVYGPVD

Radius of gyration: 12.2 Å; chains: 1; bounding box: 28×19×32 Å